Protein AF-A0A813AAU4-F1 (afdb_monomer_lite)

Sequence (139 aa):
ECLVKALEIDGTSASTWYKLATEKGGVVNGKAYDKKQCYQKAVENDGKYAMAWFKLGKEGGGSINGKAFNKQECYQRSVEEDEDYALAWYNLGVADGGKVNGTRYSKKQCYQKALEKDQTYASSWYNLAFEGGGTVNGT

pLDDT: mean 96.49, std 5.08, range [57.72, 98.81]

Structure (mmCIF, N/CA/C/O backbone):
data_AF-A0A813AAU4-F1
#
_entry.id   AF-A0A813AAU4-F1
#
loop_
_atom_site.group_PDB
_atom_site.id
_atom_site.ty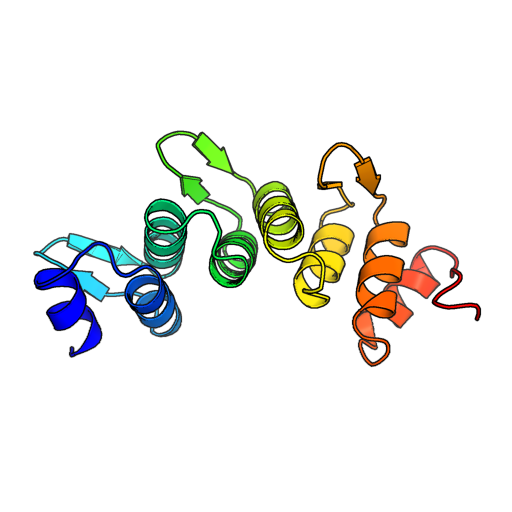pe_symbol
_atom_site.label_atom_id
_atom_site.label_alt_id
_atom_site.label_comp_id
_atom_site.label_asym_id
_atom_site.label_entity_id
_atom_site.label_seq_id
_atom_site.pdbx_PDB_ins_code
_atom_site.Cartn_x
_atom_site.Cartn_y
_atom_site.Cartn_z
_atom_site.occupancy
_atom_site.B_iso_or_equiv
_atom_site.auth_seq_id
_atom_site.auth_comp_id
_atom_site.auth_asym_id
_atom_site.auth_atom_id
_atom_site.pdbx_PDB_model_num
ATOM 1 N N . GLU A 1 1 ? -17.643 -14.149 14.518 1.00 76.06 1 GLU A N 1
ATOM 2 C CA . GLU A 1 1 ? -17.880 -13.980 15.972 1.00 76.06 1 GLU A CA 1
ATOM 3 C C . GLU A 1 1 ? -16.589 -13.836 16.782 1.00 76.06 1 GLU A C 1
ATOM 5 O O . GLU A 1 1 ? -16.446 -12.817 17.441 1.00 76.06 1 GLU A O 1
ATOM 10 N N . CYS A 1 2 ? -15.609 -14.750 16.689 1.00 94.94 2 CYS A N 1
ATOM 11 C CA . CYS A 1 2 ? -14.359 -14.644 17.471 1.00 94.94 2 CYS A CA 1
ATOM 12 C C . CYS A 1 2 ? -13.559 -13.348 17.225 1.00 94.94 2 CYS A C 1
ATOM 14 O O . CYS A 1 2 ? -13.071 -12.751 18.176 1.00 94.94 2 CYS A O 1
ATOM 16 N N . LEU A 1 3 ? -13.463 -12.881 15.972 1.00 96.69 3 LEU A N 1
ATOM 17 C CA . LEU A 1 3 ? -12.774 -11.622 15.636 1.00 96.69 3 LEU A CA 1
ATOM 18 C C . LEU A 1 3 ? -13.461 -10.397 16.252 1.00 96.69 3 LEU A C 1
ATOM 20 O O . LEU A 1 3 ? -12.790 -9.488 16.720 1.00 96.69 3 LEU A O 1
ATOM 24 N N . VAL A 1 4 ? -14.797 -10.391 16.273 1.00 97.38 4 VAL A N 1
ATOM 25 C CA . VAL A 1 4 ? -15.585 -9.319 16.894 1.00 97.38 4 VAL A CA 1
ATOM 26 C C . VAL A 1 4 ? -15.338 -9.309 18.396 1.00 97.38 4 VAL A C 1
ATOM 28 O O . VAL A 1 4 ? -14.915 -8.289 18.919 1.00 97.38 4 VAL A O 1
ATOM 31 N N . LYS A 1 5 ? -15.491 -10.461 19.063 1.00 97.44 5 LYS A N 1
ATOM 32 C CA . LYS A 1 5 ? -15.197 -10.612 20.497 1.00 97.44 5 LYS A CA 1
ATOM 33 C C . LYS A 1 5 ? -13.782 -10.142 20.848 1.00 97.44 5 LYS A C 1
ATOM 35 O O . LYS A 1 5 ? -13.598 -9.456 21.845 1.00 97.44 5 LYS A O 1
ATOM 40 N N . ALA A 1 6 ? -12.790 -10.488 20.025 1.00 97.44 6 ALA A N 1
ATOM 41 C CA . ALA A 1 6 ? -11.414 -10.040 20.219 1.00 97.44 6 ALA A CA 1
ATOM 42 C C . ALA A 1 6 ? -11.287 -8.509 20.136 1.00 97.44 6 ALA A C 1
ATOM 44 O O . ALA A 1 6 ? -10.640 -7.921 20.992 1.00 97.44 6 ALA A O 1
ATOM 45 N N . LEU A 1 7 ? -11.951 -7.863 19.171 1.00 97.81 7 LEU A N 1
ATOM 46 C CA . LEU A 1 7 ? -11.947 -6.401 19.017 1.00 97.81 7 LEU A CA 1
ATOM 47 C C . LEU A 1 7 ? -12.776 -5.657 20.072 1.00 97.81 7 LEU A C 1
ATOM 49 O O . LEU A 1 7 ? -12.516 -4.487 20.341 1.00 97.81 7 LEU A O 1
ATOM 53 N N . GLU A 1 8 ? -13.779 -6.309 20.657 1.00 96.88 8 GLU A N 1
ATOM 54 C CA . GLU A 1 8 ? -14.528 -5.776 21.800 1.00 96.88 8 GLU A CA 1
ATOM 55 C C . GLU A 1 8 ? -13.664 -5.745 23.070 1.00 96.88 8 GLU A C 1
ATOM 57 O O . GLU A 1 8 ? -13.805 -4.830 23.878 1.00 96.88 8 GLU A O 1
ATOM 62 N N . ILE A 1 9 ? -12.747 -6.709 23.222 1.00 96.75 9 ILE A N 1
ATOM 63 C CA . ILE A 1 9 ? -11.772 -6.763 24.324 1.00 96.75 9 ILE A CA 1
ATOM 64 C C . ILE A 1 9 ? -10.587 -5.823 24.057 1.00 96.75 9 ILE A C 1
ATOM 66 O O . ILE A 1 9 ? -10.202 -5.053 24.934 1.00 96.75 9 ILE A O 1
ATOM 70 N N . ASP A 1 10 ? -10.017 -5.879 22.852 1.00 95.88 10 ASP A N 1
ATOM 71 C CA . ASP A 1 10 ? -8.900 -5.048 22.404 1.00 95.88 10 ASP A CA 1
ATOM 72 C C . ASP A 1 10 ? -9.161 -4.489 20.995 1.00 95.88 10 ASP A C 1
ATOM 74 O O . ASP A 1 10 ? -8.878 -5.107 19.964 1.00 95.88 10 ASP A O 1
ATOM 78 N N . GLY A 1 11 ? -9.657 -3.253 20.954 1.00 95.94 11 GLY A N 1
ATOM 79 C CA . GLY A 1 11 ? -9.939 -2.537 19.711 1.00 95.94 11 GLY A CA 1
ATOM 80 C C . GLY A 1 11 ? -8.699 -2.046 18.955 1.00 95.94 11 GLY A C 1
ATOM 81 O O . GLY A 1 11 ? -8.857 -1.447 17.884 1.00 95.94 11 GLY A O 1
ATOM 82 N N . THR A 1 12 ? -7.487 -2.265 19.480 1.00 97.62 12 THR A N 1
ATOM 83 C CA . THR A 1 12 ? -6.229 -1.7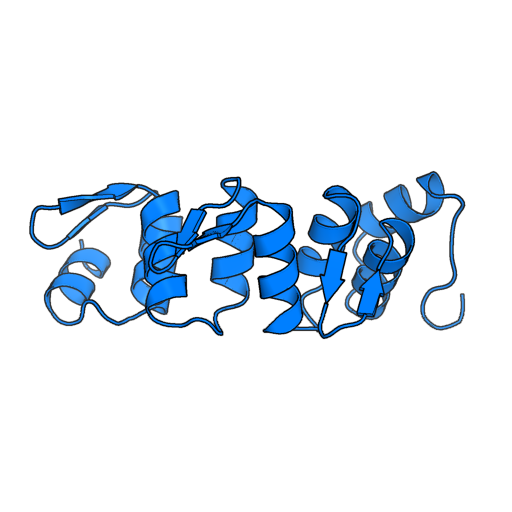63 18.902 1.00 97.62 12 THR A CA 1
ATOM 84 C C . THR A 1 12 ? -5.525 -2.776 17.998 1.00 97.62 12 THR A C 1
ATOM 86 O O . THR A 1 12 ? -4.634 -2.409 17.237 1.00 97.62 12 THR A O 1
ATOM 89 N N . SER A 1 13 ? -5.966 -4.038 17.970 1.00 98.00 13 SER A N 1
ATOM 90 C CA . SER A 1 13 ? -5.343 -5.074 17.140 1.00 98.00 13 SER A CA 1
ATOM 91 C C . SER A 1 13 ? -5.548 -4.841 15.633 1.00 98.00 13 SER A C 1
ATOM 93 O O . SER A 1 13 ? -6.591 -5.169 15.057 1.00 98.00 13 SER A O 1
ATOM 95 N N . ALA A 1 14 ? -4.526 -4.300 14.964 1.00 98.19 14 ALA A N 1
ATOM 96 C CA . ALA A 1 14 ? -4.548 -4.033 13.525 1.00 98.19 14 ALA A CA 1
ATOM 97 C C . ALA A 1 14 ? -4.733 -5.308 12.681 1.00 98.19 14 ALA A C 1
ATOM 99 O O . ALA A 1 14 ? -5.506 -5.315 11.721 1.00 98.19 14 ALA A O 1
ATOM 100 N N . SER A 1 15 ? -4.088 -6.414 13.065 1.00 98.19 15 SER A N 1
ATOM 101 C CA . SER A 1 15 ? -4.236 -7.724 12.411 1.00 98.19 15 SER A CA 1
ATOM 102 C C . SER A 1 15 ? -5.653 -8.282 12.527 1.00 98.19 15 SER A C 1
ATOM 104 O O . SER A 1 15 ? -6.172 -8.841 11.557 1.00 98.19 15 SER A O 1
ATOM 106 N N . THR A 1 16 ? -6.323 -8.072 13.662 1.00 98.44 16 THR A N 1
ATOM 107 C CA . THR A 1 16 ? -7.711 -8.510 13.852 1.00 98.44 16 THR A CA 1
ATOM 108 C C . THR A 1 16 ? -8.678 -7.676 13.012 1.00 98.44 16 THR A C 1
ATOM 110 O O . THR A 1 16 ? -9.538 -8.247 12.340 1.00 98.44 16 THR A O 1
ATOM 113 N N . TRP A 1 17 ? -8.497 -6.351 12.951 1.00 98.62 17 TRP A N 1
ATOM 114 C CA . TRP A 1 17 ? -9.257 -5.487 12.035 1.00 98.62 17 TRP A CA 1
ATOM 115 C C . TRP A 1 17 ? -9.039 -5.859 10.566 1.00 98.62 17 TRP A C 1
ATOM 117 O O . TRP A 1 17 ? -10.004 -5.986 9.811 1.00 98.62 17 TRP A O 1
ATOM 127 N N . TYR A 1 18 ? -7.787 -6.100 10.166 1.00 98.69 18 TYR A N 1
ATOM 128 C CA . TYR A 1 18 ? -7.452 -6.569 8.823 1.00 98.69 18 TYR A CA 1
ATOM 129 C C . TYR A 1 18 ? -8.154 -7.895 8.511 1.00 98.69 18 TYR A C 1
ATOM 131 O O . TYR A 1 18 ? -8.768 -8.046 7.453 1.00 98.69 18 TYR A O 1
ATOM 139 N N . LYS A 1 19 ? -8.114 -8.857 9.440 1.00 98.50 19 LYS A N 1
ATOM 140 C CA . LYS A 1 19 ? -8.766 -10.153 9.253 1.00 98.50 19 LYS A CA 1
ATOM 141 C C . LYS A 1 19 ? -10.285 -10.001 9.164 1.00 98.50 19 LYS A C 1
ATOM 143 O O . LYS A 1 19 ? -10.881 -10.593 8.266 1.00 98.50 19 LYS A O 1
ATOM 148 N N . LEU A 1 20 ? -10.900 -9.160 9.996 1.00 98.31 20 LEU A N 1
ATOM 149 C CA . LEU A 1 20 ? -12.333 -8.862 9.916 1.00 98.31 20 LEU A CA 1
ATOM 150 C C . LEU A 1 20 ? -12.716 -8.261 8.552 1.00 98.31 20 LEU A C 1
ATOM 152 O O . LEU A 1 20 ? -13.719 -8.661 7.966 1.00 98.31 20 LEU A O 1
ATOM 156 N N . ALA A 1 21 ? -11.878 -7.383 7.989 1.00 98.12 21 ALA A N 1
ATOM 157 C CA . ALA A 1 21 ? -12.072 -6.861 6.636 1.00 98.12 21 ALA A CA 1
ATOM 158 C C . ALA A 1 21 ? -12.064 -7.973 5.572 1.00 98.12 21 ALA A C 1
ATOM 160 O O . ALA A 1 21 ? -12.875 -7.955 4.645 1.00 98.12 21 ALA A O 1
ATOM 161 N N . THR A 1 22 ? -11.183 -8.977 5.701 1.00 97.62 22 THR A N 1
ATOM 162 C CA . THR A 1 22 ? -11.173 -10.122 4.767 1.00 97.62 22 THR A CA 1
ATOM 163 C C . THR A 1 22 ? -12.461 -10.948 4.827 1.00 97.62 22 THR A C 1
ATOM 165 O O . THR A 1 22 ? -12.845 -11.527 3.815 1.00 97.62 22 THR A O 1
ATOM 168 N N . GLU A 1 23 ? -13.174 -10.901 5.956 1.00 97.12 23 GLU A N 1
ATOM 169 C CA . GLU A 1 23 ? -14.502 -11.499 6.160 1.00 97.12 23 GLU A CA 1
ATOM 170 C C . GLU A 1 23 ? -15.659 -10.525 5.838 1.00 97.12 23 GLU A C 1
ATOM 172 O O . GLU A 1 23 ? -16.795 -10.736 6.252 1.00 97.12 23 GLU A O 1
ATOM 177 N N . LYS A 1 24 ? -15.389 -9.464 5.061 1.00 96.31 24 LYS A N 1
ATOM 178 C CA . LYS A 1 24 ? -16.341 -8.427 4.607 1.00 96.31 24 LYS A CA 1
ATOM 179 C C . LYS A 1 24 ? -16.819 -7.428 5.676 1.00 96.31 24 LYS A C 1
ATOM 181 O O . LYS A 1 24 ? -17.637 -6.571 5.343 1.00 96.31 24 LYS A O 1
ATOM 186 N N . GLY A 1 25 ? -16.278 -7.468 6.893 1.00 96.62 25 GLY A N 1
ATOM 187 C CA . GLY A 1 25 ? -16.620 -6.547 7.982 1.00 96.62 25 GLY A CA 1
ATOM 188 C C . GLY A 1 25 ? -17.380 -7.211 9.135 1.00 96.62 25 GLY A C 1
ATOM 189 O O . GLY A 1 25 ? -17.400 -8.433 9.265 1.00 96.62 25 GLY A O 1
ATOM 190 N N . GLY A 1 26 ? -17.982 -6.404 10.010 1.00 97.25 26 GLY A N 1
ATOM 191 C CA . GLY A 1 26 ? -18.722 -6.890 11.177 1.00 97.25 26 GLY A CA 1
ATOM 192 C C . GLY A 1 26 ? -19.239 -5.776 12.086 1.00 97.25 26 GLY A C 1
ATOM 193 O O . GLY A 1 26 ? -19.011 -4.596 11.838 1.00 97.25 26 GLY A O 1
ATOM 194 N N . VAL A 1 27 ? -19.941 -6.153 13.155 1.00 98.00 27 VAL A N 1
ATOM 195 C CA . VAL A 1 27 ? -20.419 -5.220 14.187 1.00 98.00 27 VAL A CA 1
ATOM 196 C C . VAL A 1 27 ? -19.529 -5.364 15.413 1.00 98.00 27 VAL A C 1
ATOM 198 O O . VAL A 1 27 ? -19.451 -6.455 15.957 1.00 98.00 27 VAL A O 1
ATOM 201 N N . VAL A 1 28 ? -18.863 -4.290 15.834 1.00 97.69 28 VAL A N 1
ATOM 202 C CA . VAL A 1 28 ? -17.976 -4.259 17.010 1.00 97.69 28 VAL A CA 1
ATOM 203 C C . VAL A 1 28 ? -18.491 -3.181 17.954 1.00 97.69 28 VAL A C 1
ATOM 205 O O . VAL A 1 28 ? -18.672 -2.039 17.525 1.00 97.69 28 VAL A O 1
ATOM 208 N N . ASN A 1 29 ? -18.757 -3.525 19.219 1.00 96.12 29 ASN A N 1
ATOM 209 C CA . ASN A 1 29 ? -19.318 -2.596 20.212 1.00 96.12 29 ASN A CA 1
ATOM 210 C C . ASN A 1 29 ? -20.586 -1.871 19.708 1.00 96.12 29 ASN A C 1
ATOM 212 O O . ASN A 1 29 ? -20.743 -0.661 19.866 1.00 96.12 29 ASN A O 1
ATOM 216 N N . GLY A 1 30 ? -21.472 -2.603 19.024 1.00 96.00 30 GLY A N 1
ATOM 217 C CA . GLY A 1 30 ? -22.728 -2.068 18.481 1.00 96.00 30 GLY A CA 1
ATOM 218 C C . GLY A 1 30 ? -22.592 -1.185 17.232 1.00 96.00 30 GLY A C 1
ATOM 219 O O . GLY A 1 30 ? -23.607 -0.761 16.683 1.00 96.00 30 GLY A O 1
ATOM 220 N N . LYS A 1 31 ? -21.374 -0.933 16.735 1.00 98.00 31 LYS A N 1
ATOM 221 C CA . LYS A 1 31 ? -21.138 -0.183 15.495 1.00 98.00 31 LYS A CA 1
ATOM 222 C C . LYS A 1 31 ? -20.812 -1.126 14.342 1.00 98.00 31 LYS A C 1
ATOM 224 O O . LYS A 1 31 ? -19.921 -1.963 14.456 1.00 98.00 31 LYS A O 1
ATOM 229 N N . ALA A 1 32 ? -21.522 -0.973 13.226 1.00 98.19 32 ALA A N 1
ATOM 230 C CA . ALA A 1 32 ? -21.237 -1.705 11.998 1.00 98.19 32 ALA A CA 1
ATOM 231 C C . ALA A 1 32 ? -20.019 -1.113 11.276 1.00 98.19 32 ALA A C 1
ATOM 233 O O . ALA A 1 32 ? -19.903 0.105 11.128 1.00 98.19 32 ALA A O 1
ATOM 234 N N . TYR A 1 33 ? -19.141 -1.999 10.819 1.00 98.25 33 TYR A N 1
ATOM 235 C CA . TYR A 1 33 ? -17.977 -1.701 10.003 1.00 98.25 33 TYR A CA 1
ATOM 236 C C . TYR A 1 33 ? -18.036 -2.547 8.735 1.00 98.25 33 TYR A C 1
ATOM 238 O O . TYR A 1 33 ? -18.119 -3.775 8.808 1.00 98.25 33 TYR A O 1
ATOM 246 N N . ASP A 1 34 ? -17.978 -1.900 7.577 1.00 98.12 34 ASP A N 1
ATOM 247 C CA . ASP A 1 34 ? -17.776 -2.594 6.309 1.00 98.12 34 ASP A CA 1
ATOM 248 C C . ASP A 1 34 ? -16.297 -2.977 6.101 1.00 98.12 34 ASP A C 1
ATOM 250 O O . ASP A 1 34 ? -15.396 -2.587 6.851 1.00 98.12 34 ASP A O 1
ATOM 254 N N . LYS A 1 35 ? -16.034 -3.742 5.039 1.00 97.94 35 LYS A N 1
ATOM 255 C CA . LYS A 1 35 ? -14.687 -4.157 4.624 1.00 97.94 35 LYS A CA 1
ATOM 256 C C . LYS A 1 35 ? -13.680 -3.002 4.561 1.00 97.94 35 LYS A C 1
ATOM 258 O O . LYS A 1 35 ? -12.559 -3.137 5.052 1.00 97.94 35 LYS A O 1
ATOM 263 N N . LYS A 1 36 ? -14.058 -1.881 3.945 1.00 98.44 36 LYS A N 1
ATOM 264 C CA . LYS A 1 36 ? -13.182 -0.724 3.737 1.00 98.44 36 LYS A CA 1
ATOM 265 C C . LYS A 1 36 ? -12.867 -0.051 5.070 1.00 98.44 36 LYS A C 1
ATOM 267 O O . LYS A 1 36 ? -11.702 0.206 5.367 1.00 98.44 36 LYS A O 1
ATOM 272 N N . GLN A 1 37 ? -13.885 0.151 5.900 1.00 98.31 37 GLN A N 1
ATOM 273 C CA . GLN A 1 37 ? -13.754 0.718 7.237 1.00 98.31 37 GLN A CA 1
ATOM 274 C C . GLN A 1 37 ? -12.886 -0.163 8.142 1.00 98.31 37 GLN A C 1
ATOM 276 O O . GLN A 1 37 ? -12.076 0.363 8.901 1.00 98.31 37 GLN A O 1
ATOM 281 N N . CYS A 1 38 ? -12.982 -1.490 8.035 1.00 98.56 38 CYS A N 1
ATOM 282 C CA . CYS A 1 38 ? -12.094 -2.395 8.762 1.00 98.56 38 CYS A CA 1
ATOM 283 C C . CYS A 1 38 ? -10.624 -2.257 8.319 1.00 98.56 38 CYS A C 1
ATOM 285 O O . CYS A 1 38 ? -9.744 -2.214 9.177 1.00 98.56 38 CYS A O 1
ATOM 287 N N . TYR A 1 39 ? -10.329 -2.118 7.018 1.00 98.75 39 TYR A N 1
ATOM 288 C CA . TYR A 1 39 ? -8.958 -1.812 6.576 1.00 98.75 39 TYR A CA 1
ATOM 289 C C . TYR A 1 39 ? -8.478 -0.438 7.058 1.00 98.75 39 TYR A C 1
ATOM 291 O O . TYR A 1 39 ? -7.318 -0.315 7.447 1.00 98.75 39 TYR A O 1
ATOM 299 N N . GLN A 1 40 ? -9.355 0.574 7.099 1.00 98.69 40 GLN A N 1
ATOM 300 C CA . GLN A 1 40 ? -9.022 1.875 7.690 1.00 98.69 40 GLN A CA 1
ATOM 301 C C . GLN A 1 40 ? -8.656 1.731 9.169 1.00 98.69 40 GLN A C 1
ATOM 303 O O . GLN A 1 40 ? -7.598 2.203 9.566 1.00 98.69 40 GLN A O 1
ATOM 308 N N . LYS A 1 41 ? -9.462 1.013 9.966 1.00 98.50 41 LYS A N 1
ATOM 309 C CA . LYS A 1 41 ? -9.152 0.734 11.379 1.00 98.50 41 LYS A CA 1
ATOM 310 C C . LYS A 1 41 ? -7.818 0.005 11.548 1.00 98.50 41 LYS A C 1
ATOM 312 O O . LYS A 1 41 ? -7.070 0.336 12.461 1.00 98.50 41 LYS A O 1
ATOM 317 N N . ALA A 1 42 ? -7.508 -0.953 10.672 1.00 98.69 42 ALA A N 1
ATOM 318 C CA . ALA A 1 42 ? -6.228 -1.657 10.706 1.00 98.69 42 ALA A CA 1
ATOM 319 C C . ALA A 1 42 ? -5.046 -0.689 10.526 1.00 98.69 42 ALA A C 1
ATOM 321 O O . ALA A 1 42 ? -4.115 -0.718 11.321 1.00 98.69 42 ALA A O 1
ATOM 322 N N . VAL A 1 43 ? -5.125 0.205 9.539 1.00 98.56 43 VAL A N 1
ATOM 323 C CA . VAL A 1 43 ? -4.095 1.220 9.267 1.00 98.56 43 VAL A CA 1
ATOM 324 C C . VAL A 1 43 ? -4.030 2.308 10.347 1.00 98.56 43 VAL A C 1
ATOM 326 O O . VAL A 1 43 ? -2.951 2.778 10.684 1.00 98.56 43 VAL A O 1
ATOM 329 N N . GLU A 1 44 ? -5.168 2.734 10.897 1.00 98.38 44 GLU A N 1
ATOM 330 C CA . GLU A 1 44 ? -5.210 3.709 11.998 1.00 98.38 44 GLU A CA 1
ATOM 331 C C . GLU A 1 44 ? -4.495 3.188 13.246 1.00 98.38 44 GLU A C 1
ATOM 333 O O . GLU A 1 44 ? -3.821 3.954 13.932 1.00 98.38 44 GLU A O 1
ATOM 338 N N . ASN A 1 45 ? -4.658 1.895 13.532 1.00 98.25 45 ASN A N 1
ATOM 339 C CA . ASN A 1 45 ? -4.051 1.249 14.686 1.00 98.25 45 ASN A CA 1
ATOM 340 C C . ASN A 1 45 ? -2.581 0.873 14.450 1.00 98.25 45 ASN A C 1
ATOM 342 O O . ASN A 1 45 ? -1.786 0.923 15.384 1.00 98.25 45 ASN A O 1
ATOM 346 N N . ASP A 1 46 ? -2.215 0.511 13.218 1.00 98.31 46 ASP A N 1
ATOM 347 C CA . ASP A 1 46 ? -0.830 0.292 12.808 1.00 98.31 46 ASP A CA 1
ATOM 348 C C . ASP A 1 46 ? -0.570 0.901 11.425 1.00 98.31 46 ASP A C 1
ATOM 350 O O . ASP A 1 46 ? -0.824 0.300 10.375 1.00 98.31 46 ASP A O 1
ATOM 354 N N . GLY A 1 47 ? -0.004 2.108 11.437 1.00 97.69 47 GLY A N 1
ATOM 355 C CA . GLY A 1 47 ? 0.342 2.843 10.224 1.00 97.69 47 GLY A CA 1
ATOM 356 C C . GLY A 1 47 ? 1.421 2.174 9.371 1.00 97.69 47 GLY A C 1
ATOM 357 O O . GLY A 1 47 ? 1.561 2.561 8.211 1.00 97.69 47 GLY A O 1
ATOM 358 N N . LYS A 1 48 ? 2.139 1.176 9.908 1.00 98.19 48 LYS A N 1
ATOM 359 C CA . LYS A 1 48 ? 3.177 0.411 9.201 1.00 98.19 48 LYS A CA 1
ATOM 360 C C . LYS A 1 48 ? 2.644 -0.849 8.529 1.00 98.19 48 LYS A C 1
ATOM 362 O O . LYS A 1 48 ? 3.390 -1.581 7.883 1.00 98.19 48 LYS A O 1
ATOM 367 N N . TYR A 1 49 ? 1.346 -1.126 8.650 1.00 98.44 49 TYR A N 1
ATOM 368 C CA . TYR A 1 49 ? 0.776 -2.346 8.104 1.00 98.44 49 TYR A CA 1
ATOM 369 C C . TYR A 1 49 ? 0.580 -2.246 6.582 1.00 98.44 49 TYR A C 1
ATOM 371 O O . TYR A 1 49 ? -0.521 -1.995 6.082 1.00 98.44 49 TYR A O 1
ATOM 379 N N . ALA A 1 50 ? 1.654 -2.497 5.828 1.00 98.50 50 ALA A N 1
ATOM 380 C CA . ALA A 1 50 ? 1.697 -2.400 4.367 1.00 98.50 50 ALA A CA 1
ATOM 381 C C . ALA A 1 50 ? 0.539 -3.145 3.680 1.00 98.50 50 ALA A C 1
ATOM 383 O O . ALA A 1 50 ? -0.152 -2.602 2.818 1.00 98.50 50 ALA A O 1
ATOM 384 N N . MET A 1 51 ? 0.239 -4.371 4.120 1.00 98.56 51 MET A N 1
ATOM 385 C CA . MET A 1 51 ? -0.856 -5.161 3.552 1.00 98.56 51 MET A CA 1
ATOM 386 C C . MET A 1 51 ? -2.230 -4.499 3.729 1.00 98.56 51 MET A C 1
ATOM 388 O O . MET A 1 51 ? -3.062 -4.582 2.823 1.00 98.56 51 MET A O 1
ATOM 392 N N . ALA A 1 52 ? -2.472 -3.822 4.853 1.00 98.62 52 ALA A N 1
ATOM 393 C CA . ALA A 1 52 ? -3.715 -3.095 5.088 1.00 98.62 52 ALA A CA 1
ATOM 394 C C . ALA A 1 52 ? -3.808 -1.843 4.203 1.00 98.62 52 ALA A C 1
ATOM 396 O O . ALA A 1 52 ? -4.848 -1.630 3.577 1.00 98.62 52 ALA A O 1
ATOM 397 N N . TRP A 1 53 ? -2.713 -1.087 4.052 1.00 98.81 53 TRP A N 1
ATOM 398 C CA . TRP A 1 53 ? -2.627 0.019 3.088 1.00 98.81 53 TRP A CA 1
ATOM 399 C C . TRP A 1 53 ? -2.918 -0.439 1.658 1.00 98.81 53 TRP A C 1
ATOM 401 O O . TRP A 1 53 ? -3.755 0.152 0.972 1.00 98.81 53 TRP A O 1
ATOM 411 N N . PHE A 1 54 ? -2.296 -1.537 1.224 1.00 98.81 54 PHE A N 1
ATOM 412 C CA . PHE A 1 54 ? -2.535 -2.126 -0.090 1.00 98.81 54 PHE A CA 1
ATOM 413 C C . PHE A 1 54 ? -4.011 -2.487 -0.298 1.00 98.81 54 PHE A C 1
ATOM 415 O O . PHE A 1 54 ? -4.613 -2.133 -1.316 1.00 98.81 54 PHE A O 1
ATOM 422 N N . LYS A 1 55 ? -4.622 -3.187 0.666 1.00 98.75 55 LYS A N 1
ATOM 423 C CA . LYS A 1 55 ? -6.034 -3.567 0.559 1.00 98.75 55 LYS A CA 1
ATOM 424 C C . LYS A 1 55 ? -6.956 -2.353 0.586 1.00 98.75 55 LYS A C 1
ATOM 426 O O . LYS A 1 55 ? -7.911 -2.332 -0.181 1.00 98.75 55 LYS A O 1
ATOM 431 N N . LEU A 1 56 ? -6.654 -1.326 1.377 1.00 98.62 56 LEU A N 1
ATOM 432 C CA . LEU A 1 56 ? -7.415 -0.079 1.370 1.00 98.62 56 LEU A CA 1
ATOM 433 C C . LEU A 1 56 ? -7.358 0.614 -0.001 1.00 98.62 56 LEU A C 1
ATOM 435 O O . LEU A 1 56 ? -8.385 1.068 -0.505 1.00 98.62 56 LEU A O 1
ATOM 439 N N . GLY A 1 57 ? -6.188 0.616 -0.649 1.00 98.50 57 GLY A N 1
ATOM 440 C CA . GLY A 1 57 ? -6.036 1.094 -2.025 1.00 98.50 57 GLY A CA 1
ATOM 441 C C . GLY A 1 57 ? -6.904 0.317 -3.019 1.00 98.50 57 GLY A C 1
ATOM 442 O O . GLY A 1 57 ? -7.562 0.924 -3.867 1.00 98.50 57 GLY A O 1
ATOM 443 N N . LYS A 1 58 ? -7.003 -1.010 -2.854 1.00 98.38 58 LYS A N 1
ATOM 444 C CA . LYS A 1 58 ? -7.913 -1.858 -3.646 1.00 98.38 58 LYS A CA 1
ATOM 445 C C . LYS A 1 58 ? -9.395 -1.540 -3.438 1.00 98.38 58 LYS A C 1
ATOM 447 O O . LYS A 1 58 ? -10.173 -1.736 -4.367 1.00 98.38 58 LYS A O 1
ATOM 452 N N . GLU A 1 59 ? -9.776 -1.036 -2.268 1.00 98.12 59 GLU A N 1
ATOM 453 C CA . GLU A 1 59 ? -11.131 -0.534 -1.984 1.00 98.12 59 GLU A CA 1
ATOM 454 C C . GLU A 1 59 ? -11.319 0.948 -2.392 1.00 98.12 59 GLU A C 1
ATOM 456 O O . GLU A 1 59 ? -12.314 1.585 -2.036 1.00 98.12 59 GLU A O 1
ATOM 461 N N . GLY A 1 60 ? -10.368 1.518 -3.141 1.00 97.75 60 GLY A N 1
ATOM 462 C CA . GLY A 1 60 ? -10.446 2.866 -3.707 1.00 97.75 60 GLY A CA 1
ATOM 463 C C . GLY A 1 60 ? -9.865 3.984 -2.834 1.00 97.75 60 GLY A C 1
ATOM 464 O O . GLY A 1 60 ? -9.978 5.148 -3.214 1.00 97.75 60 GLY A O 1
ATOM 465 N N . GLY A 1 61 ? -9.240 3.666 -1.696 1.00 98.06 61 GLY A N 1
ATOM 466 C CA . GLY A 1 61 ? -8.695 4.642 -0.743 1.00 98.06 61 GLY A CA 1
ATOM 467 C C . GLY A 1 61 ? -9.478 4.691 0.571 1.00 98.06 61 GLY A C 1
ATOM 468 O O . GLY A 1 61 ? -10.259 3.794 0.857 1.00 98.06 61 GLY A O 1
ATOM 469 N N . GLY A 1 62 ? -9.312 5.729 1.387 1.00 97.75 62 GLY A N 1
ATOM 470 C CA . GLY A 1 62 ? -9.995 5.869 2.677 1.00 97.75 62 GLY A CA 1
ATOM 471 C C . GLY A 1 62 ? -9.684 7.185 3.383 1.00 97.75 62 GLY A C 1
ATOM 472 O O . GLY A 1 62 ? -9.005 8.045 2.839 1.00 97.75 62 GLY A O 1
ATOM 473 N N . SER A 1 63 ? -10.185 7.348 4.604 1.00 98.00 63 SER A N 1
ATOM 474 C CA . SER A 1 63 ? -9.823 8.459 5.490 1.00 98.00 63 SER A CA 1
ATOM 475 C C . SER A 1 63 ? -9.157 7.901 6.739 1.00 98.00 63 SER A C 1
ATOM 477 O O . SER A 1 63 ? -9.777 7.118 7.451 1.00 98.00 63 SER A O 1
ATOM 479 N N . ILE A 1 64 ? -7.917 8.296 7.000 1.00 97.88 64 ILE A N 1
ATOM 480 C CA . ILE A 1 64 ? -7.128 7.843 8.148 1.00 97.88 64 ILE A CA 1
ATOM 481 C C . ILE A 1 64 ? -6.866 9.064 9.021 1.00 97.88 64 ILE A C 1
ATOM 483 O O . ILE A 1 64 ? -6.251 10.027 8.562 1.00 97.88 64 ILE A O 1
ATOM 487 N N . ASN A 1 65 ? -7.368 9.053 10.259 1.00 95.06 65 ASN A N 1
ATOM 488 C CA . ASN A 1 65 ? -7.208 10.158 11.216 1.00 95.06 65 ASN A CA 1
ATOM 489 C C . ASN A 1 65 ? -7.589 11.538 10.634 1.00 95.06 65 ASN A C 1
ATOM 491 O O . ASN A 1 65 ? -6.893 12.531 10.826 1.00 95.06 65 ASN A O 1
ATOM 495 N N . GLY A 1 66 ? -8.685 11.589 9.869 1.00 95.25 66 GLY A N 1
ATOM 496 C CA . GLY A 1 66 ? -9.202 12.816 9.246 1.00 95.25 66 GLY A CA 1
ATOM 497 C C . GLY A 1 66 ? -8.511 13.238 7.943 1.00 95.25 66 GLY A C 1
ATOM 498 O O . GLY A 1 66 ? -8.971 14.177 7.296 1.00 95.25 66 GLY A O 1
ATOM 499 N N . LYS A 1 67 ? -7.450 12.543 7.515 1.00 97.94 67 LYS A N 1
ATOM 500 C CA . LYS A 1 67 ? -6.807 12.769 6.218 1.00 97.94 67 LYS A CA 1
ATOM 501 C C . LYS A 1 67 ? -7.342 11.785 5.182 1.00 97.94 67 LYS A C 1
ATOM 503 O O . LYS A 1 67 ? -7.282 10.574 5.386 1.00 97.94 67 LYS A O 1
ATOM 508 N N . ALA A 1 68 ? -7.824 12.305 4.057 1.00 98.25 68 ALA A N 1
ATOM 509 C CA . ALA A 1 68 ? -8.214 11.491 2.914 1.00 98.25 68 ALA A CA 1
ATOM 510 C C . ALA A 1 68 ? -6.977 10.952 2.177 1.00 98.25 68 ALA A C 1
ATOM 512 O O . ALA A 1 68 ? -6.002 11.674 1.980 1.00 98.25 68 ALA A O 1
ATOM 513 N N . PHE A 1 69 ? -7.054 9.691 1.769 1.00 98.44 69 PHE A N 1
ATOM 514 C CA . PHE A 1 69 ? -6.088 8.992 0.933 1.00 98.44 69 PHE A CA 1
ATOM 515 C C . PHE A 1 69 ? -6.838 8.364 -0.237 1.00 98.44 69 PHE A C 1
ATOM 517 O O . PHE A 1 69 ? -7.805 7.625 -0.039 1.00 98.44 69 PHE A O 1
ATOM 524 N N . ASN A 1 70 ? -6.406 8.641 -1.459 1.00 98.38 70 ASN A N 1
ATOM 525 C CA . ASN A 1 70 ? -6.922 7.964 -2.645 1.00 98.38 70 ASN A CA 1
ATOM 526 C C . ASN A 1 70 ? -6.214 6.609 -2.869 1.00 98.38 70 ASN A C 1
ATOM 528 O O . ASN A 1 70 ? -5.266 6.254 -2.166 1.00 98.38 70 ASN A O 1
ATOM 532 N N . LYS A 1 71 ? -6.659 5.841 -3.875 1.00 98.12 71 LYS A N 1
ATOM 533 C CA . LYS A 1 71 ? -6.072 4.527 -4.207 1.00 98.12 71 LYS A CA 1
ATOM 534 C C . LYS A 1 71 ? -4.548 4.565 -4.414 1.00 98.12 71 LYS A C 1
ATOM 536 O O . LYS A 1 71 ? -3.850 3.679 -3.931 1.00 98.12 71 LYS A O 1
ATOM 541 N N . GLN A 1 72 ? -4.043 5.583 -5.112 1.00 98.56 72 GLN A N 1
ATOM 542 C CA . GLN A 1 72 ? -2.632 5.727 -5.473 1.00 98.56 72 GLN A CA 1
ATOM 543 C C . GLN A 1 72 ? -1.800 6.036 -4.229 1.00 98.56 72 GLN A C 1
ATOM 545 O O . GLN A 1 72 ? -0.770 5.406 -4.007 1.00 98.56 72 GLN A O 1
ATOM 550 N N . GLU A 1 73 ? -2.280 6.944 -3.379 1.00 98.38 73 GLU A N 1
ATOM 551 C CA . GLU A 1 73 ? -1.629 7.285 -2.113 1.00 98.38 73 GLU A CA 1
ATOM 552 C C . GLU A 1 73 ? -1.592 6.084 -1.161 1.00 98.38 73 GLU A C 1
ATOM 554 O O . GLU A 1 73 ? -0.582 5.862 -0.502 1.00 98.38 73 GLU A O 1
ATOM 559 N N . CYS A 1 74 ? -2.642 5.256 -1.125 1.00 98.75 74 CYS A N 1
ATOM 560 C CA . CYS A 1 74 ? -2.627 4.012 -0.354 1.00 98.75 74 CYS A CA 1
ATOM 561 C C . CYS A 1 74 ? -1.582 3.008 -0.869 1.00 98.75 74 CYS A C 1
ATOM 563 O O . CYS A 1 74 ? -0.873 2.408 -0.062 1.00 98.75 74 CYS A O 1
ATOM 565 N N . TYR A 1 75 ? -1.448 2.829 -2.189 1.00 98.81 75 TYR A N 1
ATOM 566 C CA . TYR A 1 75 ? -0.392 1.974 -2.746 1.00 98.81 75 TYR A CA 1
ATOM 567 C C . TYR A 1 75 ? 1.001 2.540 -2.477 1.00 98.81 75 TYR A C 1
ATOM 569 O O . TYR A 1 75 ? 1.895 1.784 -2.110 1.00 98.81 75 TYR A O 1
ATOM 577 N N . GLN A 1 76 ? 1.171 3.860 -2.572 1.00 98.62 76 GLN A N 1
ATOM 578 C CA . GLN A 1 76 ? 2.420 4.525 -2.215 1.00 98.62 76 GLN A CA 1
ATOM 579 C C . GLN A 1 76 ? 2.785 4.261 -0.751 1.00 98.62 76 GLN A C 1
ATOM 581 O O . GLN A 1 76 ? 3.896 3.817 -0.488 1.00 98.62 76 GLN A O 1
ATOM 586 N N . ARG A 1 77 ? 1.847 4.450 0.190 1.00 98.50 77 ARG A N 1
ATOM 587 C CA . ARG A 1 77 ? 2.064 4.120 1.607 1.00 98.50 77 ARG A CA 1
ATOM 588 C C . ARG A 1 77 ? 2.417 2.651 1.794 1.00 98.50 77 ARG A C 1
ATOM 590 O O . ARG A 1 77 ? 3.365 2.354 2.500 1.00 98.50 77 ARG A O 1
ATOM 597 N N . SER A 1 78 ? 1.718 1.734 1.125 1.00 98.75 78 SER A N 1
ATOM 598 C CA . SER A 1 78 ? 2.049 0.307 1.204 1.00 98.75 78 SER A CA 1
ATOM 599 C C . SER A 1 78 ? 3.495 0.013 0.804 1.00 98.75 78 SER A C 1
ATOM 601 O O . SER A 1 78 ? 4.110 -0.833 1.436 1.00 98.75 78 SER A O 1
ATOM 603 N N . VAL A 1 79 ? 4.008 0.672 -0.235 1.00 98.56 79 VAL A N 1
ATOM 604 C CA . VAL A 1 79 ? 5.396 0.510 -0.687 1.00 98.56 79 VAL A CA 1
ATOM 605 C C . VAL A 1 79 ? 6.386 1.208 0.252 1.00 98.56 79 VAL A C 1
ATOM 607 O O . VAL A 1 79 ? 7.483 0.711 0.464 1.00 98.56 79 VAL A O 1
ATOM 610 N N . GLU A 1 80 ? 6.022 2.362 0.819 1.00 98.44 80 GLU A N 1
ATOM 611 C CA . GLU A 1 80 ? 6.861 3.063 1.803 1.00 98.44 80 GLU A CA 1
ATOM 612 C C . GLU A 1 80 ? 7.065 2.235 3.080 1.00 98.44 80 GLU A C 1
ATOM 614 O O . GLU A 1 80 ? 8.150 2.280 3.656 1.00 98.44 80 GLU A O 1
ATOM 619 N N . GLU A 1 81 ? 6.044 1.485 3.509 1.00 98.44 81 GLU A N 1
ATOM 620 C CA . GLU A 1 81 ? 6.123 0.621 4.694 1.00 98.44 81 GLU A CA 1
ATOM 621 C C . GLU A 1 81 ? 6.745 -0.758 4.403 1.00 98.44 81 GLU A C 1
ATOM 623 O O . GLU A 1 81 ? 7.344 -1.355 5.295 1.00 98.44 81 GLU A O 1
ATOM 628 N N . ASP A 1 82 ? 6.615 -1.267 3.173 1.00 98.25 82 ASP A N 1
ATOM 629 C CA . ASP A 1 82 ? 7.242 -2.511 2.712 1.00 98.25 82 ASP A CA 1
ATOM 630 C C . ASP A 1 82 ? 7.691 -2.373 1.249 1.00 98.25 82 ASP A C 1
ATOM 632 O O . ASP A 1 82 ? 6.914 -2.555 0.303 1.00 98.25 82 ASP A O 1
ATOM 636 N N . GLU A 1 83 ? 8.972 -2.046 1.063 1.00 96.75 83 GLU A N 1
ATOM 637 C CA . GLU A 1 83 ? 9.560 -1.837 -0.262 1.00 96.75 83 GLU A CA 1
ATOM 638 C C . GLU A 1 83 ? 9.644 -3.137 -1.081 1.00 96.75 83 GLU A C 1
ATOM 640 O O . GLU A 1 83 ? 9.704 -3.087 -2.313 1.00 96.75 83 GLU A O 1
ATOM 645 N N . ASP A 1 84 ? 9.619 -4.303 -0.433 1.00 97.06 84 ASP A N 1
ATOM 646 C CA . ASP A 1 84 ? 9.704 -5.602 -1.103 1.00 97.06 84 ASP A CA 1
ATOM 647 C C . ASP A 1 84 ? 8.334 -6.110 -1.576 1.00 97.06 84 ASP A C 1
ATOM 649 O O . ASP A 1 84 ? 8.239 -7.128 -2.270 1.00 97.06 84 ASP A O 1
ATOM 653 N N . TYR A 1 85 ? 7.255 -5.369 -1.299 1.00 98.06 85 TYR A N 1
ATOM 654 C CA . TYR A 1 85 ? 5.912 -5.773 -1.687 1.00 98.06 85 TYR A CA 1
ATOM 655 C C . TYR A 1 85 ? 5.634 -5.551 -3.186 1.00 98.06 85 TYR A C 1
ATOM 657 O O . TYR A 1 85 ? 5.013 -4.570 -3.609 1.00 98.06 85 TYR A O 1
ATOM 665 N N . ALA A 1 86 ? 6.034 -6.526 -4.007 1.00 97.88 86 ALA A N 1
ATOM 666 C CA . ALA A 1 86 ? 5.903 -6.510 -5.468 1.00 97.88 86 ALA A CA 1
ATOM 667 C C . ALA A 1 86 ? 4.493 -6.132 -5.969 1.00 97.88 86 ALA A C 1
ATOM 669 O O . ALA A 1 86 ? 4.336 -5.337 -6.899 1.00 97.88 86 ALA A O 1
ATOM 670 N N . LEU A 1 87 ? 3.443 -6.655 -5.324 1.00 98.06 87 LEU A N 1
ATOM 671 C CA . LEU A 1 87 ? 2.058 -6.373 -5.708 1.00 98.06 87 LEU A CA 1
ATOM 672 C C . LEU A 1 87 ? 1.677 -4.900 -5.492 1.00 98.06 87 LEU A C 1
ATOM 674 O O . LEU A 1 87 ? 0.894 -4.355 -6.275 1.00 98.06 87 LEU A O 1
ATOM 678 N N . ALA A 1 88 ? 2.217 -4.252 -4.457 1.00 98.44 88 ALA A N 1
ATOM 679 C CA . ALA A 1 88 ? 1.982 -2.836 -4.198 1.00 98.44 88 ALA A CA 1
ATOM 680 C C . ALA A 1 88 ? 2.689 -1.963 -5.245 1.00 98.44 88 ALA A C 1
ATOM 682 O O . ALA A 1 88 ? 2.046 -1.080 -5.812 1.00 98.44 88 ALA A O 1
ATOM 683 N N . TRP A 1 89 ? 3.941 -2.283 -5.599 1.00 98.56 89 TRP A N 1
ATOM 684 C CA . TRP A 1 89 ? 4.646 -1.643 -6.718 1.00 98.56 89 TRP A CA 1
ATOM 685 C C . TRP A 1 89 ? 3.878 -1.768 -8.034 1.00 98.56 89 TRP A C 1
ATOM 687 O O . TRP A 1 89 ? 3.638 -0.770 -8.713 1.00 98.56 89 TRP A O 1
ATOM 697 N N . TYR A 1 90 ? 3.410 -2.972 -8.371 1.00 98.56 90 TYR A N 1
ATOM 698 C CA . TYR A 1 90 ? 2.612 -3.193 -9.577 1.00 98.56 90 TYR A CA 1
ATOM 699 C C . TYR A 1 90 ? 1.344 -2.325 -9.589 1.00 98.56 90 TYR A C 1
ATOM 701 O O . TYR A 1 90 ? 1.055 -1.654 -10.581 1.00 98.56 90 TYR A O 1
ATOM 709 N N . ASN A 1 91 ? 0.592 -2.299 -8.483 1.00 98.69 91 ASN A N 1
ATOM 710 C CA . ASN A 1 91 ? -0.650 -1.526 -8.408 1.00 98.69 91 ASN A CA 1
ATOM 711 C C . ASN A 1 91 ? -0.409 -0.011 -8.369 1.00 98.69 91 ASN A C 1
ATOM 713 O O . ASN A 1 91 ? -1.242 0.738 -8.879 1.00 98.69 91 ASN A O 1
ATOM 717 N N . LEU A 1 92 ? 0.733 0.443 -7.845 1.00 98.62 92 LEU A N 1
ATOM 718 C CA . LEU A 1 92 ? 1.162 1.833 -7.973 1.00 98.62 92 LEU A CA 1
ATOM 719 C C . LEU A 1 92 ? 1.410 2.192 -9.444 1.00 98.62 92 LEU A C 1
ATOM 721 O O . LEU A 1 92 ? 0.958 3.238 -9.897 1.00 98.62 92 LEU A O 1
ATOM 725 N N . GLY A 1 93 ? 2.030 1.297 -10.220 1.00 98.19 93 GLY A N 1
ATOM 726 C CA . GLY A 1 93 ? 2.189 1.474 -11.666 1.00 98.19 93 GLY A CA 1
ATOM 727 C C . GLY A 1 93 ? 0.853 1.520 -12.414 1.00 98.19 93 GLY A C 1
ATOM 728 O O . GLY A 1 93 ? 0.636 2.397 -13.244 1.00 98.19 93 GLY A O 1
ATOM 729 N N . VAL A 1 94 ? -0.089 0.634 -12.072 1.00 98.06 94 VAL A N 1
ATOM 730 C CA . VAL A 1 94 ? -1.474 0.680 -12.594 1.00 98.06 94 VAL A CA 1
ATOM 731 C C . VAL A 1 94 ? -2.192 1.987 -12.221 1.00 98.06 94 VAL A C 1
ATOM 733 O O . VAL A 1 94 ? -3.108 2.404 -12.924 1.00 98.06 94 VAL A O 1
ATOM 736 N N . ALA A 1 95 ? -1.783 2.643 -11.135 1.00 98.00 95 ALA A N 1
ATOM 737 C CA . ALA A 1 95 ? -2.270 3.950 -10.703 1.00 98.00 95 ALA A CA 1
ATOM 738 C C . ALA A 1 95 ? -1.377 5.117 -11.179 1.00 98.00 95 ALA A C 1
ATOM 740 O O . ALA A 1 95 ? -1.291 6.133 -10.496 1.00 98.00 95 ALA A O 1
ATOM 741 N N . ASP A 1 96 ? -0.721 4.963 -12.333 1.00 97.62 96 ASP A N 1
ATOM 742 C CA . ASP A 1 96 ? 0.100 5.980 -13.009 1.00 97.62 96 ASP A CA 1
ATOM 743 C C . ASP A 1 96 ? 1.385 6.405 -12.263 1.00 97.62 96 ASP A C 1
ATOM 745 O O . ASP A 1 96 ? 1.987 7.439 -12.560 1.00 97.62 96 ASP A O 1
ATOM 749 N N . GLY A 1 97 ? 1.871 5.574 -11.337 1.00 97.75 97 GLY A N 1
ATOM 750 C CA . GLY A 1 97 ? 3.102 5.803 -10.578 1.00 97.75 97 GLY A CA 1
ATOM 751 C C . GLY A 1 97 ? 2.876 6.550 -9.260 1.00 97.75 97 GLY A C 1
ATOM 752 O O . GLY A 1 97 ? 1.774 6.575 -8.721 1.00 97.75 97 GLY A O 1
ATOM 753 N N . GLY A 1 98 ? 3.921 7.150 -8.685 1.00 97.44 98 GLY A N 1
ATOM 754 C CA . GLY A 1 98 ? 3.818 7.828 -7.384 1.00 97.44 98 GLY A CA 1
ATOM 755 C C . GLY A 1 98 ? 5.135 8.383 -6.850 1.00 97.44 98 GLY A C 1
ATOM 756 O O . GLY A 1 98 ? 6.135 8.433 -7.566 1.00 97.44 98 GLY A O 1
ATOM 757 N N . LYS A 1 99 ? 5.142 8.837 -5.590 1.00 97.94 99 LYS A N 1
ATOM 758 C CA . LYS A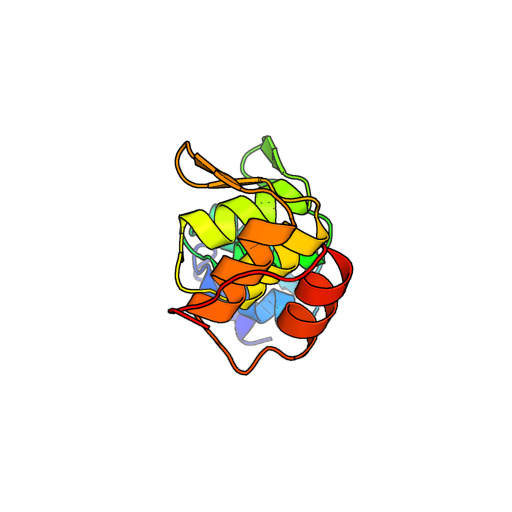 1 99 ? 6.340 9.380 -4.927 1.00 97.94 99 LYS A CA 1
ATOM 759 C C . LYS A 1 99 ? 6.679 8.595 -3.658 1.00 97.94 99 LYS A C 1
ATOM 761 O O . LYS A 1 99 ? 6.263 8.986 -2.582 1.00 97.94 99 LYS A O 1
ATOM 766 N N . VAL A 1 100 ? 7.476 7.542 -3.761 1.00 96.56 100 VAL A N 1
ATOM 767 C CA . VAL A 1 100 ? 7.876 6.715 -2.610 1.00 96.56 100 VAL A CA 1
ATOM 768 C C . VAL A 1 100 ? 9.136 7.298 -1.969 1.00 96.56 100 VAL A C 1
ATOM 770 O O . VAL A 1 100 ? 10.135 7.509 -2.659 1.00 96.56 100 VAL A O 1
ATOM 773 N N . ASN A 1 101 ? 9.101 7.579 -0.661 1.00 94.81 101 ASN A N 1
ATOM 774 C CA . ASN A 1 101 ? 10.260 8.047 0.122 1.00 94.81 101 ASN A CA 1
ATOM 775 C C . ASN A 1 101 ? 11.015 9.228 -0.519 1.00 94.81 101 ASN A C 1
ATOM 777 O O . ASN A 1 101 ? 12.241 9.260 -0.587 1.00 94.81 101 ASN A O 1
ATOM 781 N N . GLY A 1 102 ? 10.280 10.210 -1.048 1.00 95.00 102 GLY A N 1
ATOM 782 C CA . GLY A 1 102 ? 10.888 11.382 -1.690 1.00 95.00 102 GLY A CA 1
ATOM 783 C C . GLY A 1 102 ? 11.155 11.227 -3.192 1.00 95.00 102 GLY A C 1
ATOM 784 O O . GLY A 1 102 ? 11.201 12.239 -3.893 1.00 95.00 102 GLY A O 1
ATOM 785 N N . THR A 1 103 ? 11.236 9.998 -3.700 1.00 97.62 103 THR A N 1
ATOM 786 C CA . THR A 1 103 ? 11.602 9.693 -5.090 1.00 97.62 103 THR A CA 1
ATOM 787 C C . THR A 1 103 ? 10.361 9.458 -5.943 1.00 97.62 103 THR A C 1
ATOM 789 O O . THR A 1 103 ? 9.457 8.723 -5.552 1.00 97.62 103 THR A O 1
ATOM 792 N N . ARG A 1 104 ? 10.289 10.099 -7.117 1.00 98.19 104 ARG A N 1
ATOM 793 C CA . ARG A 1 104 ? 9.190 9.886 -8.070 1.00 98.19 104 ARG A CA 1
ATOM 794 C C . ARG A 1 104 ? 9.468 8.661 -8.934 1.00 98.19 104 ARG A C 1
ATOM 796 O O . ARG A 1 104 ? 10.547 8.550 -9.503 1.00 98.19 104 ARG A O 1
ATOM 803 N N . TYR A 1 105 ? 8.458 7.811 -9.066 1.00 98.19 105 TYR A N 1
ATOM 804 C CA . TYR A 1 105 ? 8.459 6.629 -9.915 1.00 98.19 105 TYR A CA 1
ATOM 805 C C . TYR A 1 105 ? 7.342 6.754 -10.948 1.00 98.19 105 TYR A C 1
ATOM 807 O O . TYR A 1 105 ? 6.186 6.990 -10.594 1.00 98.19 105 TYR A O 1
ATOM 815 N N . SER A 1 106 ? 7.683 6.594 -12.224 1.00 97.88 106 SER A N 1
ATOM 816 C CA . SER A 1 106 ? 6.703 6.461 -13.304 1.00 97.88 106 SER A CA 1
ATOM 817 C C . SER A 1 106 ? 6.010 5.095 -13.266 1.00 97.88 106 SER A C 1
ATOM 819 O O . SER A 1 106 ? 6.478 4.168 -12.599 1.00 97.88 106 SER A O 1
ATOM 821 N N . LYS A 1 107 ? 4.929 4.937 -14.039 1.00 97.62 107 LYS A N 1
ATOM 822 C CA . LYS A 1 107 ? 4.261 3.645 -14.272 1.00 97.62 107 LYS A 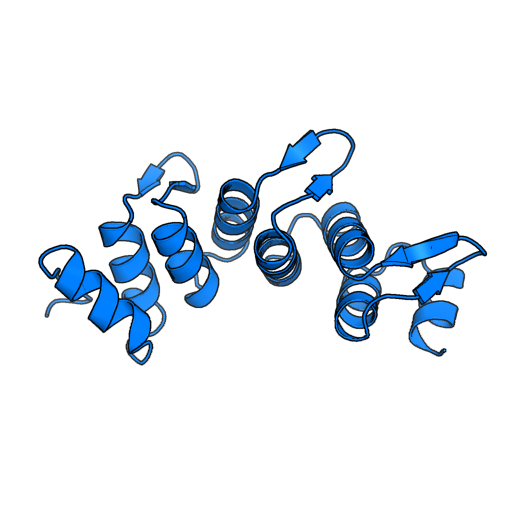CA 1
ATOM 823 C C . LYS A 1 107 ? 5.251 2.538 -14.652 1.00 97.62 107 LYS A C 1
ATOM 825 O O . LYS A 1 107 ? 5.304 1.500 -13.994 1.00 97.62 107 LYS A O 1
ATOM 830 N N . LYS A 1 108 ? 6.096 2.807 -15.652 1.00 97.75 108 LYS A N 1
ATOM 831 C CA . LYS A 1 108 ? 7.155 1.902 -16.118 1.00 97.75 108 LYS A CA 1
ATOM 832 C C . LYS A 1 108 ? 8.131 1.516 -15.004 1.00 97.75 108 LYS A C 1
ATOM 834 O O . LYS A 1 108 ? 8.367 0.330 -14.791 1.00 97.75 108 LYS A O 1
ATOM 839 N N . GLN A 1 109 ? 8.643 2.496 -14.258 1.00 97.44 109 GLN A N 1
ATOM 840 C CA . GLN A 1 109 ? 9.578 2.233 -13.158 1.00 97.44 109 GLN A CA 1
ATOM 841 C C . GLN A 1 109 ? 8.929 1.419 -12.032 1.00 97.44 109 GLN A C 1
ATOM 843 O O . GLN A 1 109 ? 9.590 0.577 -11.436 1.00 97.44 109 GLN A O 1
ATOM 848 N N . CYS A 1 110 ? 7.635 1.617 -11.767 1.00 98.19 110 CYS A N 1
ATOM 849 C CA . CYS A 1 110 ? 6.901 0.811 -10.793 1.00 98.19 110 CYS A CA 1
ATOM 850 C C . CYS A 1 110 ? 6.794 -0.660 -11.226 1.00 98.19 110 CYS A C 1
ATOM 852 O O . CYS A 1 110 ? 6.947 -1.548 -10.392 1.00 98.19 110 CYS A O 1
ATOM 854 N N . TYR A 1 111 ? 6.579 -0.946 -12.516 1.00 98.19 111 TYR A N 1
ATOM 855 C CA . TYR A 1 111 ? 6.584 -2.330 -13.012 1.00 98.19 111 TYR A CA 1
ATOM 856 C C . TYR A 1 111 ? 7.969 -2.966 -12.966 1.00 98.19 111 TYR A C 1
ATOM 858 O O . TYR A 1 111 ? 8.077 -4.127 -12.581 1.00 98.19 111 TYR A O 1
ATOM 866 N N . GLN A 1 112 ? 9.019 -2.209 -13.295 1.00 97.50 112 GLN A N 1
ATOM 867 C CA . GLN A 1 112 ? 10.397 -2.677 -13.131 1.00 97.50 112 GLN A CA 1
ATOM 868 C C . GLN A 1 112 ? 10.681 -3.005 -11.664 1.00 97.50 112 GLN A C 1
ATOM 870 O O . GLN A 1 112 ? 11.131 -4.106 -11.378 1.00 97.50 112 GLN A O 1
ATOM 875 N N . LYS A 1 113 ? 10.307 -2.122 -10.728 1.00 97.44 113 LYS A N 1
ATOM 876 C CA . LYS A 1 113 ? 10.421 -2.375 -9.285 1.00 97.44 113 LYS A CA 1
ATOM 877 C C . LYS A 1 113 ? 9.647 -3.614 -8.849 1.00 97.44 113 LYS A C 1
ATOM 879 O O . LYS A 1 113 ? 10.198 -4.443 -8.139 1.00 97.44 113 LYS A O 1
ATOM 884 N N . ALA A 1 114 ? 8.408 -3.791 -9.310 1.00 97.88 114 ALA A N 1
ATOM 885 C CA . ALA A 1 114 ? 7.639 -4.999 -9.016 1.00 97.88 114 ALA A CA 1
ATOM 886 C C . ALA A 1 114 ? 8.376 -6.271 -9.470 1.00 97.88 114 ALA A C 1
ATOM 888 O O . ALA A 1 114 ? 8.412 -7.243 -8.724 1.00 97.88 114 ALA A O 1
ATOM 889 N N . LEU A 1 115 ? 8.997 -6.245 -10.654 1.00 97.25 115 LEU A N 1
ATOM 890 C CA . LEU A 1 115 ? 9.763 -7.366 -11.207 1.00 97.25 115 LEU A CA 1
ATOM 891 C C . LEU A 1 115 ? 11.134 -7.559 -10.546 1.00 97.25 115 LEU A C 1
ATOM 893 O O . LEU A 1 115 ? 11.588 -8.691 -10.422 1.00 97.25 115 LEU A O 1
ATOM 897 N N . GLU A 1 116 ? 11.785 -6.489 -10.083 1.00 96.62 116 GLU A N 1
ATOM 898 C CA . GLU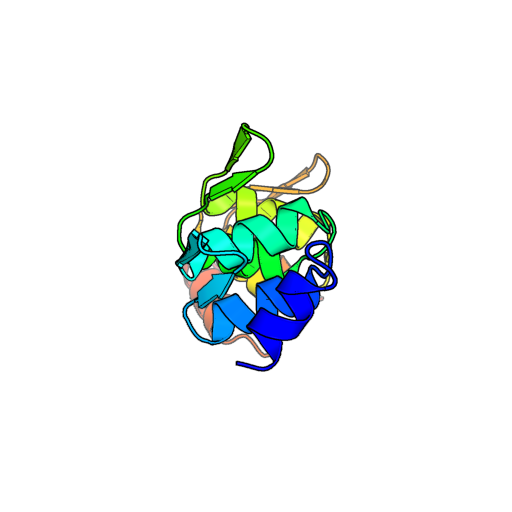 A 1 116 ? 13.001 -6.580 -9.263 1.00 96.62 116 GLU A CA 1
ATOM 899 C C . GLU A 1 116 ? 12.733 -7.379 -7.980 1.00 96.62 116 GLU A C 1
ATOM 901 O O . GLU A 1 116 ? 13.606 -8.129 -7.543 1.00 96.62 116 GLU A O 1
ATOM 906 N N . LYS A 1 117 ? 11.529 -7.237 -7.404 1.00 95.75 117 LYS A N 1
ATOM 907 C CA . LYS A 1 117 ? 11.090 -7.961 -6.201 1.00 95.75 117 LYS A CA 1
ATOM 908 C C . LYS A 1 117 ? 10.532 -9.352 -6.505 1.00 95.75 117 LYS A C 1
ATOM 910 O O . LYS A 1 117 ? 10.812 -10.292 -5.769 1.00 95.75 117 LYS A O 1
ATOM 915 N N . ASP A 1 118 ? 9.765 -9.496 -7.584 1.00 95.69 118 ASP A N 1
ATOM 916 C CA . ASP A 1 118 ? 9.199 -10.771 -8.028 1.00 95.69 118 ASP A CA 1
ATOM 917 C C . ASP A 1 118 ? 9.137 -10.854 -9.562 1.00 95.69 118 ASP A C 1
ATOM 919 O O . ASP A 1 118 ? 8.218 -10.352 -10.215 1.00 95.69 118 ASP A O 1
ATOM 923 N N . GLN A 1 119 ? 10.105 -11.559 -10.148 1.00 94.25 119 GLN A N 1
ATOM 924 C CA . GLN A 1 119 ? 10.212 -11.741 -11.600 1.00 94.25 119 GLN A CA 1
ATOM 925 C C . GLN A 1 119 ? 9.118 -12.648 -12.185 1.00 94.25 119 GLN A C 1
ATOM 927 O O . GLN A 1 119 ? 8.978 -12.724 -13.407 1.00 94.25 119 GLN A O 1
ATOM 932 N N . THR A 1 120 ? 8.329 -13.332 -11.350 1.00 94.38 120 THR A N 1
ATOM 933 C CA . THR A 1 120 ? 7.259 -14.237 -11.802 1.00 94.38 120 THR A CA 1
ATOM 934 C C . THR A 1 120 ? 5.954 -13.504 -12.129 1.00 94.38 120 THR A C 1
ATOM 936 O O . THR A 1 120 ? 5.024 -14.100 -12.680 1.00 94.38 120 THR A O 1
ATOM 939 N N . TYR A 1 121 ? 5.876 -12.193 -11.860 1.00 93.19 121 TYR A N 1
ATOM 940 C CA . TYR A 1 121 ? 4.700 -11.368 -12.146 1.00 93.19 121 TYR A CA 1
ATOM 941 C C . TYR A 1 121 ? 4.503 -11.126 -13.650 1.00 93.19 121 TYR A C 1
ATOM 943 O O . TYR A 1 121 ? 4.862 -10.083 -14.202 1.00 93.19 121 TYR A O 1
ATOM 951 N N . ALA A 1 122 ? 3.839 -12.072 -14.317 1.00 94.44 122 ALA A N 1
ATOM 952 C CA . ALA A 1 122 ? 3.510 -11.995 -15.742 1.00 94.44 122 ALA A CA 1
ATOM 953 C C . ALA A 1 122 ? 2.785 -10.689 -16.131 1.00 94.44 122 ALA A C 1
ATOM 955 O O . ALA A 1 122 ? 3.094 -10.092 -17.161 1.00 94.44 122 ALA A O 1
ATOM 956 N N . SER A 1 123 ? 1.870 -10.192 -15.289 1.00 95.88 123 SER A N 1
ATOM 957 C CA . SER A 1 123 ? 1.167 -8.923 -15.538 1.00 95.88 123 SER A CA 1
ATOM 958 C C . SER A 1 123 ? 2.103 -7.711 -15.545 1.00 95.88 123 SER A C 1
ATOM 960 O O . SER A 1 123 ? 1.875 -6.767 -16.301 1.00 95.88 123 SER A O 1
ATOM 962 N N . SER A 1 124 ? 3.160 -7.724 -14.726 1.00 95.06 124 SER A N 1
ATOM 963 C CA . SER A 1 124 ? 4.171 -6.662 -14.732 1.00 95.06 124 SER A CA 1
ATOM 964 C C . SER A 1 124 ? 5.003 -6.710 -16.011 1.00 95.06 124 SER A C 1
ATOM 966 O O . SER A 1 124 ? 5.224 -5.660 -16.604 1.00 95.06 124 SER A O 1
ATOM 968 N N . TRP A 1 125 ? 5.393 -7.900 -16.488 1.00 96.56 125 TRP A N 1
ATOM 969 C CA . TRP A 1 125 ? 6.073 -8.055 -17.783 1.00 96.56 125 TRP A CA 1
ATOM 970 C C . TRP A 1 125 ? 5.220 -7.555 -18.949 1.00 96.56 125 TRP A C 1
ATOM 972 O O . TRP A 1 125 ? 5.700 -6.784 -19.778 1.00 96.56 125 TRP A O 1
ATOM 982 N N . TYR A 1 126 ? 3.943 -7.946 -18.986 1.00 96.50 126 TYR A N 1
ATOM 983 C CA . TYR A 1 126 ? 2.994 -7.495 -20.005 1.00 96.50 126 TYR A CA 1
ATOM 984 C C . TYR A 1 126 ? 2.864 -5.966 -20.022 1.00 96.50 126 TYR A C 1
ATOM 986 O O . TYR A 1 126 ? 3.013 -5.339 -21.071 1.00 96.50 126 TYR A O 1
ATOM 994 N N . ASN A 1 127 ? 2.636 -5.348 -18.858 1.00 96.50 127 ASN A N 1
ATOM 995 C CA . ASN A 1 127 ? 2.495 -3.898 -18.794 1.00 96.50 127 ASN A CA 1
ATOM 996 C C . ASN A 1 127 ? 3.818 -3.181 -19.081 1.00 96.50 127 ASN A C 1
ATOM 998 O O . ASN A 1 127 ? 3.808 -2.141 -19.726 1.00 96.50 127 ASN A O 1
ATOM 1002 N N . LEU A 1 128 ? 4.959 -3.732 -18.665 1.00 95.56 128 LEU A N 1
ATOM 1003 C CA . LEU A 1 128 ? 6.263 -3.175 -19.011 1.00 95.56 128 LEU A CA 1
ATOM 1004 C C . LEU A 1 128 ? 6.481 -3.182 -20.530 1.00 95.56 128 LEU A C 1
ATOM 1006 O O . LEU A 1 128 ? 6.942 -2.182 -21.072 1.00 95.56 128 LEU A O 1
ATOM 1010 N N . ALA A 1 129 ? 6.100 -4.258 -21.225 1.00 95.12 129 ALA A N 1
ATOM 1011 C CA . ALA A 1 129 ? 6.147 -4.322 -22.685 1.00 95.12 129 ALA A CA 1
ATOM 1012 C C . ALA A 1 129 ? 5.243 -3.263 -23.337 1.00 95.12 129 ALA A C 1
ATOM 1014 O O . ALA A 1 129 ? 5.676 -2.582 -24.266 1.00 95.12 129 ALA A O 1
ATOM 1015 N N . PHE A 1 130 ? 4.030 -3.066 -22.809 1.00 95.44 130 PHE A N 1
ATOM 1016 C CA . PHE A 1 130 ? 3.120 -2.010 -23.265 1.00 95.44 130 PHE A CA 1
ATOM 1017 C C . PHE A 1 130 ? 3.715 -0.600 -23.084 1.00 95.44 130 PHE A C 1
ATOM 1019 O O . PHE A 1 130 ? 3.542 0.260 -23.941 1.00 95.44 130 PHE A O 1
ATOM 1026 N N . GLU A 1 131 ? 4.491 -0.382 -22.019 1.00 95.69 131 GLU A N 1
ATOM 1027 C CA . GLU A 1 131 ? 5.222 0.867 -21.752 1.00 95.69 131 GLU A CA 1
ATOM 1028 C C . GLU A 1 131 ? 6.573 0.975 -22.504 1.00 95.69 131 GLU A C 1
ATOM 1030 O O . GLU A 1 131 ? 7.439 1.780 -22.143 1.00 95.69 131 GLU A O 1
ATOM 1035 N N . GLY A 1 132 ? 6.786 0.165 -23.548 1.00 93.31 132 GLY A N 1
ATOM 1036 C CA . GLY A 1 132 ? 7.995 0.194 -24.382 1.00 93.31 132 GLY A CA 1
ATOM 1037 C C . GLY A 1 132 ? 9.165 -0.631 -23.836 1.00 93.31 132 GLY A C 1
ATOM 1038 O O . GLY A 1 132 ? 10.323 -0.311 -24.107 1.00 93.31 132 GLY A O 1
ATOM 1039 N N . GLY A 1 133 ? 8.881 -1.662 -23.037 1.00 90.94 133 GLY A N 1
ATOM 1040 C CA . GLY A 1 133 ? 9.872 -2.556 -22.432 1.00 90.94 133 GLY A CA 1
ATOM 1041 C C . GLY A 1 133 ? 10.671 -1.897 -21.307 1.00 90.94 133 GLY A C 1
ATOM 1042 O O . GLY A 1 133 ? 10.377 -0.783 -20.876 1.00 90.94 133 GLY A O 1
ATOM 1043 N N . GLY A 1 134 ? 11.709 -2.568 -20.817 1.00 87.31 134 GLY A N 1
ATOM 1044 C CA . GLY A 1 134 ? 12.622 -2.029 -19.811 1.00 87.31 134 GLY A CA 1
ATOM 1045 C C . GLY A 1 134 ? 13.563 -3.093 -19.274 1.00 87.31 134 GLY A C 1
ATOM 1046 O O . GLY A 1 134 ? 13.330 -4.279 -19.481 1.00 87.31 134 GLY A O 1
ATOM 1047 N N . THR A 1 135 ? 14.606 -2.644 -18.581 1.00 86.56 135 THR A N 1
ATOM 1048 C CA . THR A 1 135 ? 15.600 -3.540 -17.993 1.00 86.56 135 THR A CA 1
ATOM 1049 C C . THR A 1 135 ? 15.187 -3.936 -16.579 1.00 86.56 135 THR A C 1
ATOM 1051 O O . THR A 1 135 ? 14.779 -3.070 -15.800 1.00 86.56 135 THR A O 1
ATOM 1054 N N . VAL A 1 136 ? 15.301 -5.216 -16.238 1.00 88.75 136 VAL A N 1
ATOM 1055 C CA . VAL A 1 136 ? 15.064 -5.761 -14.892 1.00 88.75 136 VAL A CA 1
ATOM 1056 C C . VAL A 1 136 ? 16.264 -6.625 -14.528 1.00 88.75 136 VAL A C 1
ATOM 1058 O O . VAL A 1 136 ? 16.547 -7.601 -15.208 1.00 88.75 136 VAL A O 1
ATOM 1061 N N . ASN A 1 137 ? 17.000 -6.271 -13.470 1.00 83.56 137 ASN A N 1
ATOM 1062 C CA . ASN A 1 137 ? 18.165 -7.038 -12.997 1.00 83.56 137 ASN A CA 1
ATOM 1063 C C . ASN A 1 137 ? 19.192 -7.417 -14.095 1.00 83.56 137 ASN A C 1
ATOM 1065 O O . ASN A 1 137 ? 19.840 -8.456 -14.007 1.00 83.56 137 ASN A O 1
ATOM 1069 N N . GLY A 1 138 ? 19.364 -6.573 -15.118 1.00 66.88 138 GLY A N 1
ATOM 1070 C CA . GLY A 1 138 ? 20.371 -6.764 -16.170 1.00 66.88 138 GLY A CA 1
ATOM 1071 C C . GLY A 1 138 ? 19.915 -7.513 -17.431 1.00 66.88 138 GLY A C 1
ATOM 1072 O O . GLY A 1 138 ? 20.735 -7.665 -18.333 1.00 66.88 138 GLY A O 1
ATOM 1073 N N . THR A 1 139 ? 18.648 -7.933 -17.532 1.00 57.72 139 THR A N 1
ATOM 1074 C CA . THR A 1 139 ? 17.973 -8.181 -18.830 1.00 57.72 139 THR A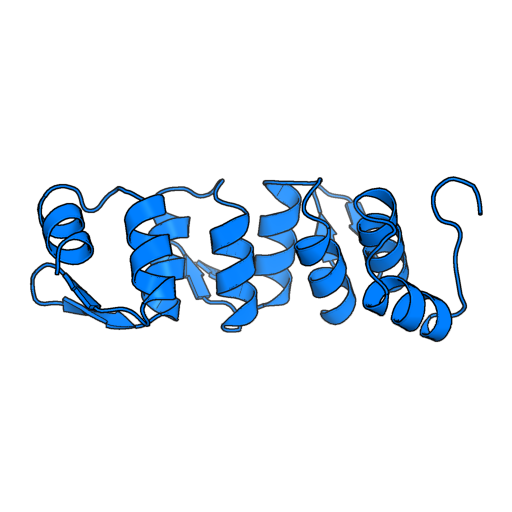 CA 1
ATOM 1075 C C . THR A 1 139 ? 17.358 -6.893 -19.325 1.00 57.72 139 THR A C 1
ATOM 1077 O O . THR A 1 139 ? 17.559 -6.498 -20.491 1.00 57.72 139 THR A O 1
#

Foldseek 3Di:
DVLLVVCLVPVLALVSLQVCLVVQWDAHPNDTDGSLRSLLSSCLSPVLPLVSLQVNLVVQWDAHPNRTDGSLNSLLSSCLSPVLPLVSLQVNLVVQWDQHPNRTDGSLRSLLSSCLNPVVPPVSQVVNVVVVHDDHPHD

Radius of gyration: 16.58 Å; chains: 1; bounding box: 43×28×49 Å

Secondary structure (DSSP, 8-state):
-HHHHHHHH-TT-HHHHHHHHHTTEEEETTEEEEHHHHHHHHHHH-TT-HHHHHHHHHTTEEEETTEEEEHHHHHHHHHHH-TT-HHHHHHHHHTT-EEETTEEE-HHHHHHHHHHH-TT-HHHHHHHHHTT---STT-

Organism: NCBI:txid1628268

InterPro domains:
  IPR011990 Tetratricopeptide-like helical domain superfamily [G3DSA:1.25.40.10] (1-131)